Protein AF-A0A0R1PLM6-F1 (afdb_monomer_lite)

Secondary structure (DSSP, 8-state):
--HHHHHHHHHHHHHHHHHHHHHHHHHHHH---HHHHHHHHHHHHHHHHHHHIIIIIHHHT---

Organism: NCBI:txid1122151

Sequence (64 aa):
MNIYTLDIIIIILLIIGLNDPLLRFLQGVLGSNFIVSEIIIGVVVIFLMFVIHKYVLRRFFFKK

Foldseek 3Di:
DDLVVVLVVLLVVLCVVPVVVQQCCCCVPVVDDSVVSNVVSVVVSVVVSVVCCVPPCCVPVNPD

pLDDT: mean 86.38, std 9.16, range [50.81, 94.19]

Structure (mmCIF, N/CA/C/O backbone):
data_AF-A0A0R1PLM6-F1
#
_entry.id   AF-A0A0R1PLM6-F1
#
loop_
_atom_site.group_PDB
_atom_site.id
_atom_site.type_symbol
_atom_site.label_atom_id
_atom_site.label_alt_id
_atom_site.label_comp_id
_atom_site.label_asym_id
_atom_site.label_entity_id
_atom_site.label_seq_id
_atom_site.pdbx_PDB_ins_code
_atom_site.Cartn_x
_atom_site.Cartn_y
_atom_site.Cartn_z
_atom_site.occupancy
_atom_site.B_iso_or_equiv
_atom_site.auth_seq_id
_atom_site.auth_comp_id
_atom_site.auth_asym_id
_atom_site.auth_atom_id
_atom_site.pdbx_PDB_model_num
ATOM 1 N N . MET A 1 1 ? -11.399 0.513 21.083 1.00 63.62 1 MET A N 1
ATOM 2 C CA . MET A 1 1 ? -10.266 1.028 20.282 1.00 63.62 1 MET A CA 1
ATOM 3 C C . MET A 1 1 ? -10.782 2.173 19.428 1.00 63.62 1 MET A C 1
ATOM 5 O O . MET A 1 1 ? -11.895 2.056 18.932 1.00 63.62 1 MET A O 1
ATOM 9 N N . ASN A 1 2 ? -10.049 3.281 19.314 1.00 81.94 2 ASN A N 1
ATOM 10 C CA . ASN A 1 2 ? -10.485 4.401 18.477 1.00 81.94 2 ASN A CA 1
ATOM 11 C C . ASN A 1 2 ? -10.482 3.977 16.995 1.00 81.94 2 ASN A C 1
ATOM 13 O O . ASN A 1 2 ? -9.615 3.198 16.596 1.00 81.94 2 ASN A O 1
ATOM 17 N N . ILE A 1 3 ? -11.424 4.475 16.187 1.00 78.62 3 ILE A N 1
ATOM 18 C CA . ILE A 1 3 ? -11.511 4.132 14.756 1.00 78.62 3 ILE A CA 1
ATOM 19 C C . ILE A 1 3 ? -10.216 4.506 14.031 1.00 78.62 3 ILE A C 1
ATOM 21 O O . ILE A 1 3 ? -9.666 3.700 13.291 1.00 78.62 3 ILE A O 1
ATOM 25 N N . TYR A 1 4 ? -9.649 5.658 14.392 1.00 84.25 4 TYR A N 1
ATOM 26 C CA . TYR A 1 4 ? -8.380 6.139 13.862 1.00 84.25 4 TYR A CA 1
ATOM 27 C C . TYR A 1 4 ? -7.202 5.231 14.244 1.00 84.25 4 TYR A C 1
ATOM 29 O O . TYR A 1 4 ? -6.278 5.056 13.460 1.00 84.25 4 TYR A O 1
ATOM 37 N N . THR A 1 5 ? -7.231 4.606 15.426 1.00 88.69 5 THR A N 1
ATOM 38 C CA . THR A 1 5 ? -6.204 3.627 15.818 1.00 88.69 5 THR A CA 1
ATOM 39 C C . THR A 1 5 ? -6.299 2.367 14.961 1.00 88.69 5 THR A C 1
ATOM 41 O O . THR A 1 5 ? -5.277 1.835 14.543 1.00 88.69 5 THR A O 1
ATOM 44 N N . LEU A 1 6 ? -7.517 1.902 14.673 1.00 88.06 6 LEU A N 1
ATOM 45 C CA . LEU A 1 6 ? -7.752 0.748 13.806 1.00 88.06 6 LEU A CA 1
ATOM 46 C C . LEU A 1 6 ? -7.288 1.045 12.374 1.00 88.06 6 LEU A C 1
ATOM 48 O O . LEU A 1 6 ? -6.592 0.233 11.768 1.00 88.06 6 LEU A O 1
ATOM 52 N N . ASP A 1 7 ? -7.591 2.245 11.885 1.00 87.00 7 ASP A N 1
ATOM 53 C CA . ASP A 1 7 ? -7.156 2.714 10.575 1.00 87.00 7 ASP A CA 1
ATOM 54 C C . ASP A 1 7 ? -5.627 2.704 10.435 1.00 87.00 7 ASP A C 1
ATOM 56 O O . ASP A 1 7 ? -5.097 2.172 9.461 1.00 87.00 7 ASP A O 1
ATOM 60 N N . ILE A 1 8 ? -4.909 3.215 11.442 1.00 90.25 8 ILE A N 1
ATOM 61 C CA . ILE A 1 8 ? -3.439 3.201 11.481 1.00 90.25 8 ILE A CA 1
ATOM 62 C C . ILE A 1 8 ? -2.898 1.766 11.477 1.00 90.25 8 ILE A C 1
ATOM 64 O O . ILE A 1 8 ? -1.970 1.463 10.730 1.00 90.25 8 ILE A O 1
ATOM 68 N N . ILE A 1 9 ? -3.481 0.867 12.277 1.00 91.81 9 ILE A N 1
ATOM 69 C CA . ILE A 1 9 ? -3.048 -0.538 12.336 1.00 91.81 9 ILE A CA 1
ATOM 70 C C . ILE A 1 9 ? -3.190 -1.200 10.963 1.00 91.81 9 ILE A C 1
ATOM 72 O O . ILE A 1 9 ? -2.264 -1.868 10.508 1.00 91.81 9 ILE A O 1
ATOM 76 N N . ILE A 1 10 ? -4.323 -0.993 10.287 1.00 91.38 10 ILE A N 1
ATOM 77 C CA . ILE A 1 10 ? -4.572 -1.570 8.963 1.00 91.38 10 ILE A CA 1
ATOM 78 C C . ILE A 1 10 ? -3.609 -1.006 7.930 1.00 91.38 10 ILE A C 1
ATOM 80 O O . ILE A 1 10 ? -3.076 -1.775 7.135 1.00 91.38 10 ILE A O 1
ATOM 84 N N . ILE A 1 11 ? -3.352 0.303 7.942 1.00 92.06 11 ILE A N 1
ATOM 85 C CA . ILE A 1 11 ? -2.445 0.916 6.969 1.00 92.06 11 ILE A CA 1
ATOM 86 C C . ILE A 1 11 ? -1.026 0.355 7.109 1.00 92.06 11 ILE A C 1
ATOM 88 O O . ILE A 1 11 ? -0.399 0.028 6.106 1.00 92.06 11 ILE A O 1
ATOM 92 N N . ILE A 1 12 ? -0.550 0.161 8.342 1.00 92.81 12 ILE A N 1
ATOM 93 C CA . ILE A 1 12 ? 0.765 -0.433 8.610 1.00 92.81 12 ILE A CA 1
ATOM 94 C C . ILE A 1 12 ? 0.802 -1.881 8.108 1.00 92.81 12 ILE A C 1
ATOM 96 O O . ILE A 1 12 ? 1.753 -2.276 7.437 1.00 92.81 12 ILE A O 1
ATOM 100 N N . LEU A 1 13 ? -0.254 -2.656 8.374 1.00 92.94 13 LEU A N 1
ATOM 101 C CA . LEU A 1 13 ? -0.399 -4.034 7.894 1.00 92.94 13 LEU A CA 1
ATOM 102 C C . LEU A 1 13 ? -0.387 -4.124 6.365 1.00 92.94 13 LEU A C 1
ATOM 104 O O . LEU A 1 13 ? 0.271 -5.001 5.810 1.00 92.94 13 LEU A O 1
ATOM 108 N N . LEU A 1 14 ? -1.084 -3.211 5.685 1.00 92.19 14 LEU A N 1
ATOM 109 C CA . LEU A 1 14 ? -1.105 -3.137 4.226 1.00 92.19 14 LEU A CA 1
ATOM 110 C C . LEU A 1 14 ? 0.274 -2.797 3.667 1.00 92.19 14 LEU A C 1
ATOM 112 O O . LEU A 1 14 ? 0.707 -3.448 2.726 1.00 92.19 14 LEU A O 1
ATOM 116 N N . ILE A 1 15 ? 0.975 -1.819 4.243 1.00 92.50 15 ILE A N 1
ATOM 117 C CA . ILE A 1 15 ? 2.312 -1.433 3.776 1.00 92.50 15 ILE A CA 1
ATOM 118 C C . ILE A 1 15 ? 3.281 -2.605 3.938 1.00 92.50 15 ILE A C 1
ATOM 120 O O . ILE A 1 15 ? 3.923 -2.995 2.971 1.00 92.50 15 ILE A O 1
ATOM 124 N N . ILE A 1 16 ? 3.349 -3.214 5.123 1.00 93.19 16 ILE A N 1
ATOM 125 C CA . ILE A 1 16 ? 4.276 -4.324 5.383 1.00 93.19 16 ILE A CA 1
ATOM 126 C C . ILE A 1 16 ? 3.929 -5.544 4.520 1.00 93.19 16 ILE A C 1
ATOM 128 O O . ILE A 1 16 ? 4.817 -6.181 3.963 1.00 93.19 16 ILE A O 1
ATOM 132 N N . GLY A 1 17 ? 2.642 -5.880 4.401 1.00 91.00 17 GLY A N 1
ATOM 133 C CA . GLY A 1 17 ? 2.203 -7.076 3.686 1.00 91.00 17 GLY A CA 1
ATOM 134 C C . GLY A 1 17 ? 2.212 -6.944 2.164 1.00 91.00 17 GLY A C 1
ATOM 135 O O . GLY A 1 17 ? 2.376 -7.950 1.479 1.00 91.00 17 GLY A O 1
ATOM 136 N N . LEU A 1 18 ? 2.016 -5.737 1.624 1.00 92.12 18 LEU A N 1
ATOM 137 C CA . LEU A 1 18 ? 1.851 -5.526 0.185 1.00 92.12 18 LEU A CA 1
ATOM 138 C C . LEU A 1 18 ? 3.048 -4.866 -0.492 1.00 92.12 18 LEU A C 1
ATOM 140 O O . LEU A 1 18 ? 3.187 -5.063 -1.694 1.00 92.12 18 LEU A O 1
ATOM 144 N N . ASN A 1 19 ? 3.904 -4.120 0.217 1.00 90.00 19 ASN A N 1
ATOM 145 C CA . ASN A 1 19 ? 4.986 -3.372 -0.433 1.00 90.00 19 ASN A CA 1
ATOM 146 C C . ASN A 1 19 ? 5.942 -4.307 -1.196 1.00 90.00 19 ASN A C 1
ATOM 148 O O . ASN A 1 19 ? 5.960 -4.281 -2.424 1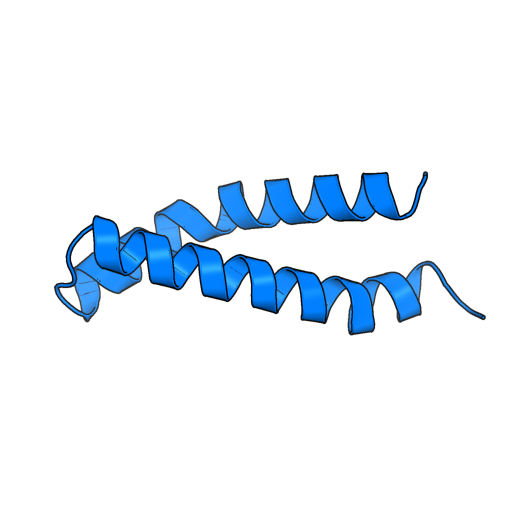.00 90.00 19 ASN A O 1
ATOM 152 N N . ASP A 1 20 ? 6.634 -5.216 -0.508 1.00 90.94 20 ASP A N 1
ATOM 153 C CA . ASP A 1 20 ? 7.579 -6.145 -1.142 1.00 90.94 20 ASP A CA 1
ATOM 154 C C . ASP A 1 20 ? 6.986 -7.000 -2.282 1.00 90.94 20 ASP A C 1
ATOM 156 O O . ASP A 1 20 ? 7.596 -7.069 -3.357 1.00 90.94 20 ASP A O 1
ATOM 160 N N . PRO A 1 21 ? 5.829 -7.677 -2.121 1.00 90.75 21 PRO A N 1
ATOM 161 C CA . PRO A 1 21 ? 5.281 -8.493 -3.199 1.00 90.75 21 PRO A CA 1
ATOM 162 C C . PRO A 1 21 ? 4.803 -7.654 -4.387 1.00 90.75 21 PRO A C 1
ATOM 164 O O . PRO A 1 21 ? 5.033 -8.056 -5.529 1.00 90.75 21 PRO A O 1
ATOM 167 N N . LEU A 1 22 ? 4.185 -6.488 -4.156 1.00 90.31 22 LEU A N 1
ATOM 168 C CA . LEU A 1 22 ? 3.777 -5.606 -5.252 1.00 90.31 22 LEU A CA 1
ATOM 169 C C . LEU A 1 22 ? 4.989 -5.008 -5.961 1.00 90.31 22 LEU A C 1
ATOM 171 O O . LEU A 1 22 ? 4.995 -4.945 -7.186 1.00 90.31 22 LEU A O 1
ATOM 175 N N . LEU A 1 23 ? 6.034 -4.635 -5.224 1.00 92.12 23 LEU A N 1
ATOM 176 C CA . LEU A 1 23 ? 7.272 -4.111 -5.788 1.00 92.12 23 LEU A CA 1
ATOM 177 C C . LEU A 1 23 ? 7.939 -5.145 -6.694 1.00 92.12 23 LEU A C 1
ATOM 179 O O . LEU A 1 23 ? 8.266 -4.846 -7.840 1.00 92.12 23 LEU A O 1
ATOM 183 N N . ARG A 1 24 ? 8.069 -6.391 -6.224 1.00 90.94 24 ARG A N 1
ATOM 184 C CA . ARG A 1 24 ? 8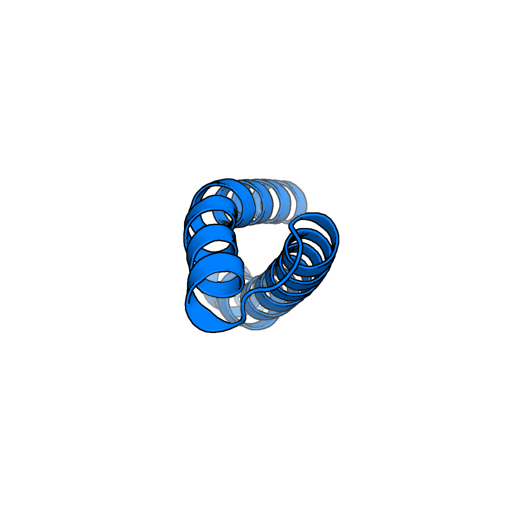.615 -7.496 -7.027 1.00 90.94 24 ARG A CA 1
ATOM 185 C C . ARG A 1 24 ? 7.758 -7.793 -8.253 1.00 90.94 24 ARG A C 1
ATOM 187 O O . ARG A 1 24 ? 8.307 -8.070 -9.315 1.00 90.94 24 ARG A O 1
ATOM 194 N N . PHE A 1 25 ? 6.435 -7.713 -8.131 1.00 89.62 25 PHE A N 1
ATOM 195 C CA . PHE A 1 25 ? 5.523 -7.901 -9.257 1.00 89.62 25 PHE A CA 1
ATOM 196 C C . PHE A 1 25 ? 5.658 -6.778 -10.298 1.00 89.62 25 PHE A C 1
ATOM 198 O O . PHE A 1 25 ? 5.808 -7.053 -11.485 1.00 89.62 25 PHE A O 1
ATOM 205 N N . LEU A 1 26 ? 5.666 -5.514 -9.871 1.00 89.19 26 LEU A N 1
ATOM 206 C CA . LEU A 1 26 ? 5.765 -4.352 -10.759 1.00 89.19 26 LEU A CA 1
ATOM 207 C C . LEU A 1 26 ? 7.146 -4.223 -11.414 1.00 89.19 26 LEU A C 1
ATOM 209 O O . LEU A 1 26 ? 7.249 -3.817 -12.572 1.00 89.19 26 LEU A O 1
ATOM 213 N N . GLN A 1 27 ? 8.217 -4.582 -10.714 1.00 88.38 27 GLN A N 1
ATOM 214 C CA . GLN A 1 27 ? 9.552 -4.610 -11.312 1.00 88.38 27 GLN A CA 1
ATOM 215 C C . GLN A 1 27 ? 9.738 -5.838 -12.210 1.00 88.38 27 GLN A C 1
ATOM 217 O O . GLN A 1 27 ? 10.277 -5.716 -13.305 1.00 88.38 27 GLN A O 1
ATOM 222 N N . GLY A 1 28 ? 9.255 -7.010 -11.786 1.00 86.12 28 GLY A N 1
ATOM 223 C CA . GLY A 1 28 ? 9.445 -8.269 -12.509 1.00 86.12 28 GLY A CA 1
ATOM 224 C C . GLY A 1 28 ? 8.578 -8.424 -13.760 1.00 86.12 28 GLY A C 1
ATOM 225 O O . GLY A 1 28 ? 9.045 -8.976 -14.750 1.00 86.12 28 GLY A O 1
ATOM 226 N N . VAL A 1 29 ? 7.331 -7.941 -13.741 1.00 79.38 29 VAL A N 1
ATOM 227 C CA . VAL A 1 29 ? 6.379 -8.105 -14.859 1.00 79.38 29 VAL A CA 1
ATOM 228 C C . VAL A 1 29 ? 6.377 -6.899 -15.791 1.00 79.38 29 VAL A C 1
ATOM 230 O O . VAL A 1 29 ? 6.306 -7.059 -17.005 1.00 79.38 29 VAL A O 1
ATOM 233 N N . LEU A 1 30 ? 6.451 -5.687 -15.236 1.00 78.25 30 LEU A N 1
ATOM 234 C CA . LEU A 1 30 ? 6.361 -4.447 -16.015 1.00 78.25 30 LEU A CA 1
ATOM 235 C C . LEU A 1 30 ? 7.732 -3.830 -16.321 1.00 78.25 30 LEU A C 1
ATOM 237 O O . LEU A 1 30 ? 7.785 -2.826 -17.027 1.00 78.25 30 LEU A O 1
ATOM 241 N N . GLY A 1 31 ? 8.828 -4.386 -15.786 1.00 83.69 31 GLY A N 1
ATOM 242 C CA . GLY A 1 31 ? 10.172 -3.819 -15.951 1.00 83.69 31 GLY A CA 1
ATOM 243 C C . GLY A 1 31 ? 10.283 -2.387 -15.423 1.00 83.69 31 GLY A C 1
ATOM 244 O O . GLY A 1 31 ? 11.107 -1.611 -15.901 1.00 83.69 31 GLY A O 1
ATOM 245 N N . SER A 1 32 ? 9.396 -1.994 -14.504 1.00 81.06 32 SER A N 1
ATOM 246 C CA . SER A 1 32 ? 9.264 -0.600 -14.089 1.00 81.06 32 SER A CA 1
ATOM 247 C C . SER A 1 32 ? 10.347 -0.196 -13.084 1.00 81.06 32 SER A C 1
ATOM 249 O O . SER A 1 32 ? 10.831 -1.012 -12.301 1.00 81.06 32 SER A O 1
ATOM 251 N N . ASN A 1 33 ? 10.728 1.084 -13.090 1.00 88.31 33 ASN A N 1
ATOM 252 C CA . ASN A 1 33 ? 11.715 1.619 -12.150 1.00 88.31 33 ASN A CA 1
ATOM 253 C C . ASN A 1 33 ? 11.189 1.602 -10.709 1.00 88.31 33 ASN A C 1
ATOM 255 O O . ASN A 1 33 ? 10.007 1.864 -10.478 1.00 88.31 33 ASN A O 1
ATOM 259 N N . PHE A 1 34 ? 12.096 1.411 -9.741 1.00 87.88 34 PHE A N 1
ATOM 260 C CA . PHE A 1 34 ? 11.792 1.403 -8.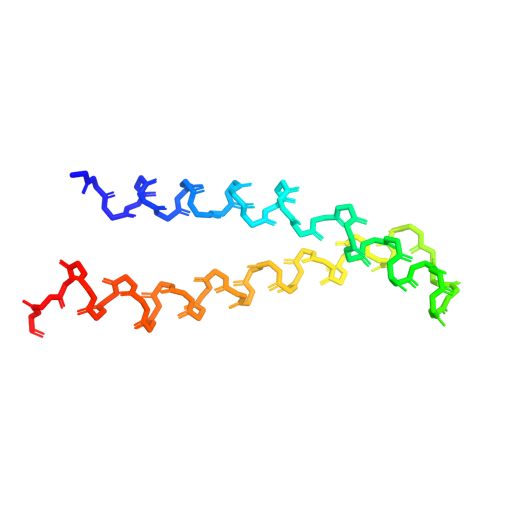302 1.00 87.88 34 PHE A CA 1
ATOM 261 C C . PHE A 1 34 ? 10.902 2.580 -7.875 1.00 87.88 34 PHE A C 1
ATOM 263 O O . PHE A 1 34 ? 9.852 2.371 -7.282 1.00 87.88 34 PHE A O 1
ATOM 270 N N . ILE A 1 35 ? 11.265 3.807 -8.265 1.00 89.25 35 ILE A N 1
ATOM 271 C CA . ILE A 1 35 ? 10.520 5.027 -7.906 1.00 89.25 35 ILE A CA 1
ATOM 272 C C . ILE A 1 35 ? 9.084 4.991 -8.451 1.00 89.25 35 ILE A C 1
ATOM 274 O O . ILE A 1 35 ? 8.142 5.357 -7.754 1.00 89.25 35 ILE A O 1
ATOM 278 N N . VAL A 1 36 ? 8.906 4.537 -9.695 1.00 90.19 36 VAL A N 1
ATOM 279 C CA . VAL A 1 36 ? 7.584 4.468 -10.334 1.00 90.19 36 VAL A CA 1
ATOM 280 C C . VAL A 1 36 ? 6.730 3.394 -9.664 1.00 90.19 36 VAL A C 1
ATOM 282 O O . VAL A 1 36 ? 5.564 3.642 -9.366 1.00 90.19 36 VAL A O 1
ATOM 285 N N . SER A 1 37 ? 7.318 2.229 -9.377 1.00 90.56 37 SER A N 1
ATOM 286 C CA . SER A 1 37 ? 6.648 1.161 -8.632 1.00 90.56 37 SER A CA 1
ATOM 287 C C . SER A 1 37 ? 6.201 1.627 -7.247 1.00 90.56 37 SER A C 1
ATOM 289 O O . SER A 1 37 ? 5.054 1.400 -6.884 1.00 90.56 37 SER A O 1
ATOM 291 N N . GLU A 1 38 ? 7.061 2.323 -6.501 1.00 89.75 38 GLU A N 1
ATOM 292 C CA . GLU A 1 38 ? 6.750 2.792 -5.146 1.00 89.75 38 GLU A CA 1
ATOM 293 C C . GLU A 1 38 ? 5.567 3.771 -5.143 1.00 89.75 38 GLU A C 1
ATOM 295 O O . GLU A 1 38 ? 4.658 3.661 -4.321 1.00 89.75 38 GLU A O 1
ATOM 300 N N . ILE A 1 39 ? 5.522 4.691 -6.114 1.00 92.31 39 ILE A N 1
ATOM 301 C CA . ILE A 1 39 ? 4.398 5.624 -6.270 1.00 92.31 39 ILE A CA 1
ATOM 302 C C . ILE A 1 39 ? 3.099 4.857 -6.552 1.00 92.31 39 ILE A C 1
ATOM 304 O O . ILE A 1 39 ? 2.069 5.141 -5.938 1.00 92.31 39 ILE A O 1
ATOM 308 N N . ILE A 1 40 ? 3.140 3.864 -7.447 1.00 91.38 40 ILE A N 1
ATOM 309 C CA . ILE A 1 40 ? 1.977 3.023 -7.767 1.00 91.38 40 ILE A CA 1
ATOM 310 C C . ILE A 1 40 ? 1.509 2.262 -6.521 1.00 91.38 40 ILE A C 1
ATOM 312 O O . ILE A 1 40 ? 0.316 2.265 -6.218 1.00 91.38 40 ILE A O 1
ATOM 316 N N . ILE A 1 41 ? 2.431 1.660 -5.767 1.00 92.25 41 ILE A N 1
ATOM 317 C CA . ILE A 1 41 ? 2.131 0.937 -4.524 1.00 92.25 41 ILE A CA 1
ATOM 318 C C . ILE A 1 41 ? 1.487 1.874 -3.504 1.00 92.25 41 ILE A C 1
ATOM 320 O O . ILE A 1 41 ? 0.456 1.524 -2.933 1.00 92.25 41 ILE A O 1
ATOM 324 N N . GLY A 1 42 ? 2.022 3.083 -3.322 1.00 92.19 42 GLY A N 1
ATOM 325 C CA . GLY A 1 42 ? 1.445 4.083 -2.424 1.00 92.19 42 GLY A CA 1
ATOM 326 C C . GLY A 1 42 ? -0.007 4.420 -2.776 1.00 92.19 42 GLY A C 1
ATOM 327 O O . GLY A 1 42 ? -0.877 4.417 -1.903 1.00 92.19 42 GLY A O 1
ATOM 328 N N . VAL A 1 43 ? -0.301 4.628 -4.064 1.00 93.94 43 VAL A N 1
ATOM 329 C CA . VAL A 1 43 ? -1.672 4.875 -4.548 1.00 93.94 43 VAL A CA 1
ATOM 330 C C . VAL A 1 43 ? -2.580 3.668 -4.292 1.00 93.94 43 VAL A C 1
ATOM 332 O O . VAL A 1 43 ? -3.706 3.835 -3.817 1.00 93.94 43 VAL A O 1
ATOM 335 N N . VAL A 1 44 ? -2.096 2.451 -4.553 1.00 93.00 44 VAL A N 1
ATOM 336 C CA . VAL A 1 44 ? -2.845 1.206 -4.320 1.00 93.00 44 VAL A CA 1
ATOM 337 C C . VAL A 1 44 ? -3.155 1.012 -2.835 1.00 93.00 44 VAL A C 1
ATOM 339 O O . VAL A 1 44 ? -4.292 0.693 -2.489 1.00 93.00 44 VAL A O 1
ATOM 342 N N . VAL A 1 45 ? -2.189 1.248 -1.946 1.00 93.31 45 VAL A N 1
ATOM 343 C CA . VAL A 1 45 ? -2.370 1.129 -0.491 1.00 93.31 45 VAL A CA 1
ATOM 344 C C . VAL A 1 45 ? -3.400 2.137 0.016 1.00 93.31 45 VAL A C 1
ATOM 346 O O . VAL A 1 45 ? -4.296 1.759 0.771 1.00 93.31 45 VAL A O 1
ATOM 349 N N . ILE A 1 46 ? -3.335 3.396 -0.430 1.00 93.25 46 ILE A N 1
ATOM 350 C CA . ILE A 1 46 ? -4.325 4.425 -0.067 1.00 93.25 46 ILE A CA 1
ATOM 351 C C . ILE A 1 46 ? -5.724 4.018 -0.546 1.00 93.25 46 ILE A C 1
ATOM 353 O O . ILE A 1 46 ? -6.696 4.112 0.210 1.00 93.25 46 ILE A O 1
ATOM 357 N N . PHE A 1 47 ? -5.837 3.528 -1.782 1.00 94.19 47 PHE A N 1
ATOM 358 C CA . PHE A 1 47 ? -7.106 3.065 -2.333 1.00 94.19 47 PHE A CA 1
ATOM 359 C C . PHE A 1 47 ? -7.677 1.880 -1.541 1.00 94.19 47 PHE A C 1
ATOM 361 O O . PHE A 1 47 ? -8.846 1.900 -1.151 1.00 94.19 47 PHE A O 1
ATOM 368 N N . LEU A 1 48 ? -6.853 0.874 -1.236 1.00 92.44 48 LEU A N 1
ATOM 369 C CA . LEU A 1 48 ? -7.252 -0.276 -0.423 1.00 92.44 48 LEU A CA 1
ATOM 370 C C . LEU A 1 48 ? -7.682 0.144 0.977 1.00 92.44 48 LEU A C 1
ATOM 372 O O . LEU A 1 48 ? -8.702 -0.337 1.465 1.00 92.44 48 LEU A O 1
ATOM 376 N N . MET A 1 49 ? -6.962 1.075 1.599 1.00 92.25 49 MET A N 1
ATOM 377 C CA . MET A 1 49 ? -7.326 1.598 2.907 1.00 92.25 49 MET A CA 1
ATOM 378 C C . MET A 1 49 ? -8.708 2.262 2.883 1.00 92.25 49 MET A C 1
ATOM 380 O O . MET A 1 49 ? -9.551 1.989 3.738 1.00 92.25 49 MET A O 1
ATOM 384 N N . PHE A 1 50 ? -8.987 3.076 1.862 1.00 91.62 50 PHE A N 1
ATOM 385 C CA . PHE A 1 50 ? -10.297 3.701 1.684 1.00 91.62 50 PHE A CA 1
ATOM 386 C C . PHE A 1 50 ? -11.420 2.663 1.520 1.00 91.62 50 PHE A C 1
ATOM 388 O O . PHE A 1 50 ? -12.478 2.774 2.149 1.00 91.62 50 PHE A O 1
ATOM 395 N N . VAL A 1 51 ? -11.184 1.628 0.706 1.00 91.75 51 VAL A N 1
ATOM 396 C CA . VAL A 1 51 ? -12.121 0.515 0.497 1.00 91.75 51 VAL A CA 1
ATOM 397 C C . VAL A 1 51 ? -12.351 -0.240 1.809 1.00 91.75 51 VAL A C 1
ATOM 399 O O . VAL A 1 51 ? -13.498 -0.418 2.220 1.00 91.75 51 VAL A O 1
ATOM 402 N N . ILE A 1 52 ? -11.295 -0.630 2.520 1.00 90.62 52 ILE A N 1
ATOM 403 C CA . ILE A 1 52 ? -11.395 -1.370 3.783 1.00 90.62 52 ILE A CA 1
ATOM 404 C C . ILE A 1 52 ? -12.131 -0.545 4.841 1.00 90.62 52 ILE A C 1
ATOM 406 O O . ILE A 1 52 ? -13.052 -1.053 5.485 1.00 90.62 52 ILE A O 1
ATOM 410 N N . HIS A 1 53 ? -11.819 0.742 4.978 1.00 88.56 53 HIS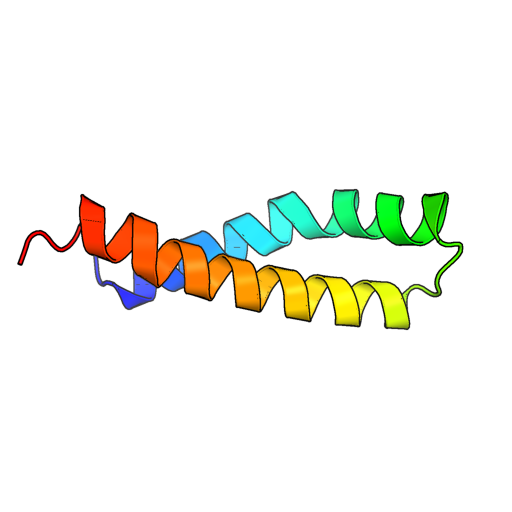 A N 1
ATOM 411 C CA . HIS A 1 53 ? -12.517 1.612 5.917 1.00 88.56 53 HIS A CA 1
ATOM 412 C C . HIS A 1 53 ? -14.019 1.715 5.594 1.00 88.56 53 HIS A C 1
ATOM 414 O O . HIS A 1 53 ? -14.876 1.575 6.474 1.00 88.56 53 HIS A O 1
ATOM 420 N N . LYS A 1 54 ? -14.371 1.918 4.316 1.00 87.06 54 LYS A N 1
ATOM 421 C CA . LYS A 1 54 ? -15.770 2.063 3.889 1.00 87.06 54 LYS A CA 1
ATOM 422 C C . LYS A 1 54 ? -16.569 0.761 3.970 1.00 87.06 54 LYS A C 1
ATOM 424 O O . LYS A 1 54 ? -17.732 0.819 4.354 1.00 87.06 54 LYS A O 1
ATOM 429 N N . TYR A 1 55 ? -15.987 -0.378 3.601 1.00 87.56 55 TYR A N 1
ATOM 430 C CA . TYR A 1 55 ? -16.728 -1.635 3.451 1.00 87.56 55 TYR A CA 1
ATOM 431 C C . TYR A 1 55 ? -16.551 -2.608 4.615 1.00 87.56 55 TYR A C 1
ATOM 433 O O . TYR A 1 55 ? -17.490 -3.337 4.928 1.00 87.56 55 TYR A O 1
ATOM 441 N N . VAL A 1 56 ? -15.385 -2.633 5.263 1.00 85.50 56 VAL A N 1
ATOM 442 C CA . VAL A 1 56 ? -15.095 -3.556 6.371 1.00 85.50 56 VAL A CA 1
ATOM 443 C C . VAL A 1 56 ? -15.339 -2.859 7.699 1.00 85.50 56 VAL A C 1
ATOM 445 O O . VAL A 1 56 ? -16.204 -3.283 8.461 1.00 85.50 56 VAL A O 1
ATOM 448 N N . LEU A 1 57 ? -14.642 -1.755 7.973 1.00 81.12 57 LEU A N 1
ATOM 449 C CA . LEU A 1 57 ? -14.711 -1.118 9.293 1.00 81.12 57 LEU A CA 1
ATOM 450 C C . LEU A 1 57 ? -16.089 -0.557 9.588 1.00 81.12 57 LEU A C 1
ATOM 452 O O . LEU A 1 57 ? -16.648 -0.834 10.651 1.00 81.12 57 LEU A O 1
ATOM 456 N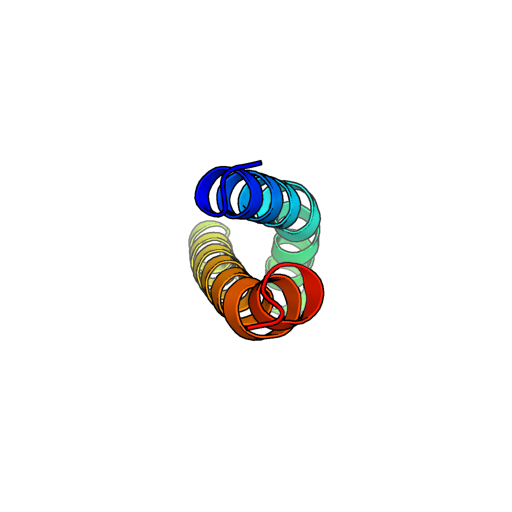 N . ARG A 1 58 ? -16.680 0.145 8.616 1.00 76.81 58 ARG A N 1
ATOM 457 C CA . ARG A 1 58 ? -18.057 0.611 8.762 1.00 76.81 58 ARG A CA 1
ATOM 458 C C . ARG A 1 58 ? -19.058 -0.529 8.919 1.00 76.81 58 ARG A C 1
ATOM 460 O O . ARG A 1 58 ? -19.986 -0.380 9.687 1.00 76.81 58 ARG A O 1
ATOM 467 N N . ARG A 1 59 ? -18.878 -1.680 8.267 1.00 75.75 59 ARG A N 1
ATOM 468 C CA . ARG A 1 59 ? -19.855 -2.781 8.342 1.00 75.75 59 ARG A CA 1
ATOM 469 C C . ARG A 1 59 ? -19.727 -3.636 9.606 1.00 75.75 59 ARG A C 1
ATOM 471 O O . ARG A 1 59 ? -20.741 -4.087 10.131 1.00 75.75 59 ARG A O 1
ATOM 478 N N . PHE A 1 60 ? -18.504 -3.889 10.070 1.00 72.25 60 PHE A N 1
ATOM 479 C CA . PHE A 1 60 ? -18.235 -4.798 11.191 1.00 72.25 60 PHE A CA 1
ATOM 480 C C . PHE A 1 60 ? -18.167 -4.089 12.543 1.00 72.25 60 PHE A C 1
ATOM 482 O O . PHE A 1 60 ? -18.701 -4.605 13.521 1.00 72.25 60 PHE A O 1
ATOM 489 N N . PHE A 1 61 ? -17.538 -2.914 12.605 1.00 69.00 61 PHE A N 1
ATOM 490 C CA . PHE A 1 61 ? -17.342 -2.186 13.862 1.00 69.00 61 PHE A CA 1
ATOM 491 C C . PHE A 1 61 ? -18.373 -1.077 14.076 1.00 69.00 61 PHE A C 1
ATOM 493 O O . PHE A 1 61 ? -18.635 -0.705 15.216 1.00 69.00 61 PHE A O 1
ATOM 500 N N . PHE A 1 62 ? -19.003 -0.590 13.005 1.00 62.19 62 PHE A N 1
ATOM 501 C CA . PHE A 1 62 ? -20.037 0.439 13.067 1.00 62.19 62 PHE A CA 1
ATOM 502 C C . PHE A 1 62 ? -21.363 -0.081 12.508 1.00 62.19 62 PHE A C 1
ATOM 504 O O . PHE A 1 62 ? -21.866 0.406 11.502 1.00 62.19 62 PHE A O 1
ATOM 511 N N . LYS A 1 63 ? -21.986 -1.043 13.203 1.00 56.00 63 LYS A N 1
ATOM 512 C CA . LYS A 1 63 ? -23.441 -1.222 13.081 1.00 56.00 63 LYS A CA 1
ATOM 513 C C . LYS A 1 63 ? -24.121 0.035 13.638 1.00 56.00 63 LYS A C 1
ATOM 515 O O . LYS A 1 63 ? -24.453 0.085 14.820 1.00 56.00 63 LYS A O 1
ATOM 520 N N . LYS A 1 64 ? -24.263 1.062 12.810 1.00 50.81 64 LYS A N 1
ATOM 521 C CA . LYS A 1 64 ? -25.250 2.118 12.997 1.00 50.81 64 LYS A CA 1
ATOM 522 C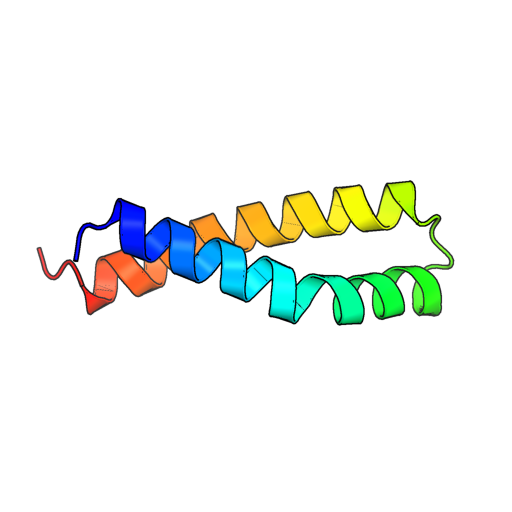 C . LYS A 1 64 ? -26.213 2.061 11.829 1.00 50.81 64 LYS A C 1
ATOM 524 O O . LYS A 1 64 ? -25.712 1.992 10.685 1.00 50.81 64 LYS A O 1
#

Radius of gyration: 14.07 Å; chains: 1; bounding box: 37×15×36 Å